Protein AF-A0A8X6HUZ8-F1 (afdb_monomer)

InterPro domains:
  IPR055469 Domain of unknown function DUF7041 [PF23055] (1-57)

pLDDT: mean 76.37, std 11.9, range [40.5, 87.38]

Nearest PDB structures (foldseek):
  7r23-assembly1_A  TM=5.518E-01  e=7.479E-01  Homo sapiens
  6ecn-assembly2_D  TM=5.226E-01  e=5.525E+00  Human immunodeficiency virus 1

Foldseek 3Di:
DVVLLVVVVVVDDPVLCVVCVVCVVDPDPPDSVVVSVVVSVVVVLVVLQVVLLVVLLPDACPLPQLLVNLVVSCVSCPPSDDQVRSVVSSLVRAPPVLSVVLVVDPDHPNVSSVVSRVVSVVVVVVPPPPPDPPDPPDDDDDDDD

Sequence (145 aa):
DDTKFNHVISAIDSDIFNCVCDIILKPPDADKYSTLKNHLIELHSESEASKIRTLLQGLELGDQRPSQLLARMKALAGDTVGEPLLRSLWLGRLPNNTQTILTALKEDLAGLASVADKMNDLANHSNINSVTPQTSDNRVAQLEK

Radius of gyration: 28.54 Å; Cα contacts (8 Å, |Δi|>4): 70; chains: 1; bounding box: 74×49×86 Å

Mean predicted aligned error: 13.72 Å

Solvent-accessible surface area (backbone atoms only — not comparable to full-atom values): 8781 Å² total; per-residue (Å²): 101,65,70,60,34,53,51,50,62,75,70,53,52,72,71,58,44,65,74,46,37,66,55,69,77,54,60,57,97,65,61,51,39,60,54,52,50,49,51,51,51,50,55,50,49,51,50,53,40,51,49,41,52,52,55,55,67,68,60,73,52,86,93,56,52,52,42,58,52,49,53,50,48,47,69,69,32,58,86,70,50,52,67,71,60,51,48,54,56,54,44,72,61,45,59,69,76,57,31,58,56,53,69,72,49,94,59,54,75,71,54,45,25,56,54,42,34,56,53,52,49,54,58,59,61,66,72,70,73,77,74,72,82,79,75,85,79,87,74,88,75,80,90,85,132

Structure (mmCIF, N/CA/C/O backbone):
data_AF-A0A8X6HUZ8-F1
#
_entry.id   AF-A0A8X6HUZ8-F1
#
loop_
_atom_site.group_PDB
_atom_site.id
_atom_site.type_symbol
_atom_site.label_atom_id
_atom_site.label_alt_id
_atom_site.label_comp_id
_atom_site.label_asym_id
_atom_site.label_entity_id
_atom_site.label_seq_id
_atom_site.pdbx_PDB_ins_code
_atom_site.Cartn_x
_atom_site.Cartn_y
_atom_site.Cartn_z
_atom_site.occupancy
_atom_site.B_iso_or_equiv
_atom_site.auth_seq_id
_atom_site.auth_comp_id
_atom_site.auth_asym_id
_atom_site.auth_atom_id
_atom_site.pdbx_PDB_model_num
ATOM 1 N N . ASP A 1 1 ? 24.431 2.524 -25.232 1.00 72.62 1 ASP A N 1
ATOM 2 C CA . ASP A 1 1 ? 23.115 2.275 -24.621 1.00 72.62 1 ASP A CA 1
ATOM 3 C C . ASP A 1 1 ? 22.586 0.892 -24.986 1.00 72.62 1 ASP A C 1
ATOM 5 O O . ASP A 1 1 ? 22.217 0.123 -24.105 1.00 72.62 1 ASP A O 1
ATOM 9 N N . ASP A 1 2 ? 22.687 0.515 -26.263 1.00 79.25 2 ASP A N 1
ATOM 10 C CA . ASP A 1 2 ? 22.163 -0.742 -26.809 1.00 79.25 2 ASP A CA 1
ATOM 11 C C . ASP A 1 2 ? 22.686 -2.012 -26.124 1.00 79.25 2 ASP A C 1
ATOM 13 O O . ASP A 1 2 ? 21.917 -2.943 -25.921 1.00 79.25 2 ASP A O 1
ATOM 17 N N . THR A 1 3 ? 23.950 -2.079 -25.692 1.00 84.00 3 THR A N 1
ATOM 18 C CA . THR A 1 3 ? 24.454 -3.253 -24.949 1.00 84.00 3 THR A CA 1
ATOM 19 C C . THR A 1 3 ? 23.729 -3.450 -23.615 1.00 84.00 3 THR A C 1
ATOM 21 O O . THR A 1 3 ? 23.404 -4.578 -23.258 1.00 84.00 3 THR A O 1
ATOM 24 N N . LYS A 1 4 ? 23.441 -2.361 -22.886 1.00 84.62 4 LYS A N 1
ATOM 25 C CA . LYS A 1 4 ? 22.713 -2.422 -21.608 1.00 84.62 4 LYS A CA 1
ATOM 26 C C . LYS A 1 4 ? 21.244 -2.756 -21.841 1.00 84.62 4 LYS A C 1
ATOM 28 O O . LYS A 1 4 ? 20.699 -3.586 -21.127 1.00 84.62 4 LYS A O 1
ATOM 33 N N . PHE A 1 5 ? 20.640 -2.153 -22.864 1.00 83.38 5 PHE A N 1
ATOM 34 C CA . PHE A 1 5 ? 19.274 -2.450 -23.281 1.00 83.38 5 PHE A CA 1
ATOM 35 C C . PHE A 1 5 ? 19.113 -3.937 -23.633 1.00 83.38 5 PHE A C 1
ATOM 37 O O . PHE A 1 5 ? 18.334 -4.624 -22.984 1.00 83.38 5 PHE A O 1
ATOM 44 N N . ASN A 1 6 ? 19.926 -4.472 -24.551 1.00 84.06 6 ASN A N 1
ATOM 45 C CA . ASN A 1 6 ? 19.881 -5.886 -24.947 1.00 84.06 6 ASN A CA 1
ATOM 46 C C . ASN A 1 6 ? 20.151 -6.847 -23.779 1.00 84.06 6 ASN A C 1
ATOM 48 O O . ASN A 1 6 ? 19.538 -7.908 -23.707 1.00 84.06 6 ASN A O 1
ATOM 52 N N . HIS A 1 7 ? 21.039 -6.479 -22.849 1.00 87.06 7 HIS A N 1
ATOM 53 C CA . HIS A 1 7 ? 21.281 -7.280 -21.651 1.00 87.06 7 HIS A CA 1
ATOM 54 C C . HIS A 1 7 ? 20.041 -7.360 -20.752 1.00 87.06 7 HIS A C 1
ATOM 56 O O . HIS A 1 7 ? 19.694 -8.449 -20.307 1.00 87.06 7 HIS A O 1
ATOM 62 N N . VAL A 1 8 ? 19.344 -6.237 -20.534 1.00 83.69 8 VAL A N 1
ATOM 63 C CA . VAL A 1 8 ? 18.079 -6.225 -19.783 1.00 83.69 8 VAL A CA 1
ATOM 64 C C . VAL A 1 8 ? 17.013 -7.039 -20.514 1.00 83.69 8 VAL A C 1
ATOM 66 O O . VAL A 1 8 ? 16.373 -7.864 -19.877 1.00 83.69 8 VAL A O 1
ATOM 69 N N . ILE A 1 9 ? 16.870 -6.895 -21.838 1.00 82.94 9 ILE A N 1
ATOM 70 C CA . ILE A 1 9 ? 15.905 -7.691 -22.621 1.00 82.94 9 ILE A CA 1
ATOM 71 C C . ILE A 1 9 ? 16.174 -9.193 -22.488 1.00 82.94 9 ILE A C 1
ATOM 73 O O . ILE A 1 9 ? 15.242 -9.979 -22.371 1.00 82.94 9 ILE A O 1
ATOM 77 N N . SER A 1 10 ? 17.444 -9.600 -22.468 1.00 85.69 10 SER A N 1
ATOM 78 C CA . SER A 1 10 ? 17.814 -11.007 -22.299 1.00 85.69 10 SER A CA 1
ATOM 79 C C . SER A 1 10 ? 17.609 -11.534 -20.874 1.00 85.69 10 SER A C 1
ATOM 81 O O . SER A 1 10 ? 17.664 -12.748 -20.684 1.00 85.69 10 SER A O 1
ATOM 83 N N . ALA A 1 11 ? 17.445 -10.655 -19.884 1.00 85.75 11 ALA A N 1
ATOM 84 C CA . ALA A 1 11 ? 17.329 -11.008 -18.472 1.00 85.75 11 ALA A CA 1
ATOM 85 C C . ALA A 1 11 ? 15.892 -10.919 -17.929 1.00 85.75 11 ALA A C 1
ATOM 87 O O . ALA A 1 11 ? 15.655 -11.379 -16.816 1.00 85.75 11 ALA A O 1
ATOM 88 N N . ILE A 1 12 ? 14.953 -10.315 -18.668 1.00 85.25 12 ILE A N 1
ATOM 89 C CA . ILE A 1 12 ? 13.551 -10.179 -18.246 1.00 85.25 12 ILE A CA 1
ATOM 90 C C . ILE A 1 12 ? 12.713 -11.394 -18.661 1.00 85.25 12 ILE A C 1
ATOM 92 O O . ILE A 1 12 ? 12.822 -11.897 -19.779 1.00 85.25 1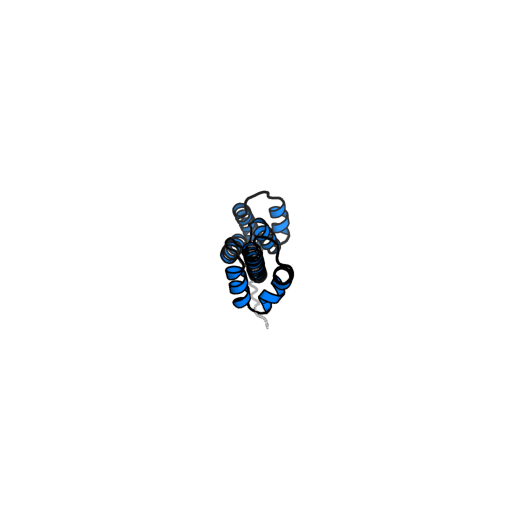2 ILE A O 1
ATOM 96 N N . ASP A 1 13 ? 11.841 -11.841 -17.760 1.00 86.12 13 ASP A N 1
ATOM 97 C CA . ASP A 1 13 ? 10.887 -12.921 -18.009 1.00 86.12 13 ASP A CA 1
ATOM 98 C C . ASP A 1 13 ? 9.762 -12.508 -18.971 1.00 86.12 13 ASP A C 1
ATOM 100 O O . ASP A 1 13 ? 9.496 -11.324 -19.189 1.00 86.12 13 ASP A O 1
ATOM 104 N N . SER A 1 14 ? 9.055 -13.500 -19.523 1.00 83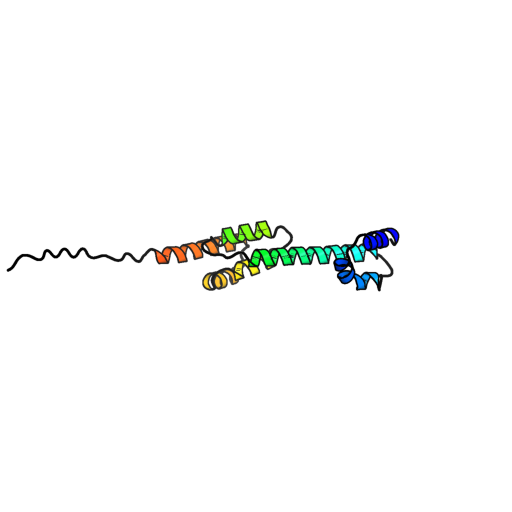.50 14 SER A N 1
ATOM 105 C CA . SER A 1 14 ? 7.991 -13.282 -20.519 1.00 83.50 14 SER A CA 1
ATOM 106 C C . SER A 1 14 ? 6.832 -12.414 -20.004 1.00 83.50 14 SER A C 1
ATOM 108 O O . SER A 1 14 ? 6.287 -11.622 -20.771 1.00 83.50 14 SER A O 1
ATOM 110 N N . ASP A 1 15 ? 6.486 -12.502 -18.716 1.00 82.88 15 ASP A N 1
ATOM 111 C CA . ASP A 1 15 ? 5.475 -11.639 -18.087 1.00 82.88 15 ASP A CA 1
ATOM 112 C C . ASP A 1 15 ? 5.894 -10.164 -18.094 1.00 82.88 15 ASP A C 1
ATOM 114 O O . ASP A 1 15 ? 5.141 -9.294 -18.532 1.00 82.88 15 ASP A O 1
ATOM 118 N N . ILE A 1 16 ? 7.131 -9.885 -17.674 1.00 81.25 16 ILE A N 1
ATOM 119 C CA . ILE A 1 16 ? 7.690 -8.529 -17.650 1.00 81.25 16 ILE A CA 1
ATOM 120 C C . ILE A 1 16 ? 7.842 -8.013 -19.081 1.00 81.25 16 ILE A C 1
ATOM 122 O O . ILE A 1 16 ? 7.476 -6.873 -19.362 1.00 81.25 16 ILE A O 1
ATOM 126 N N . PHE A 1 17 ? 8.320 -8.859 -20.000 1.00 83.25 17 PHE A N 1
ATOM 127 C CA . PHE A 1 17 ? 8.435 -8.542 -21.420 1.00 83.25 17 PHE A CA 1
ATOM 128 C C . PHE A 1 17 ? 7.096 -8.104 -22.014 1.00 83.25 17 PHE A C 1
ATOM 130 O O . PHE A 1 17 ? 7.061 -7.119 -22.745 1.00 83.25 17 PHE A O 1
ATOM 137 N N . ASN A 1 18 ? 5.993 -8.784 -21.685 1.00 83.19 18 ASN A N 1
ATOM 138 C CA . ASN A 1 18 ? 4.667 -8.412 -22.174 1.00 83.19 18 ASN A CA 1
ATOM 139 C C . ASN A 1 18 ? 4.229 -7.030 -21.658 1.00 83.19 18 ASN A C 1
ATOM 141 O O . ASN A 1 18 ? 3.658 -6.246 -22.414 1.00 83.19 18 ASN A O 1
ATOM 145 N N . CYS A 1 19 ? 4.557 -6.692 -20.408 1.00 79.94 19 CYS A N 1
ATOM 146 C CA . CYS A 1 19 ? 4.290 -5.366 -19.846 1.00 79.94 19 CYS A CA 1
ATOM 147 C C . CYS A 1 19 ? 5.134 -4.257 -20.492 1.00 79.94 19 CYS A C 1
ATOM 149 O O . CYS A 1 19 ? 4.634 -3.154 -20.682 1.00 79.94 19 CYS A O 1
ATOM 151 N N . VAL A 1 20 ? 6.388 -4.537 -20.864 1.00 81.88 20 VAL A N 1
ATOM 152 C CA . VAL A 1 20 ? 7.297 -3.532 -21.449 1.00 81.88 20 VAL A CA 1
ATOM 153 C C . VAL A 1 20 ? 7.415 -3.614 -22.977 1.00 81.88 20 VAL A C 1
ATOM 155 O O . VAL A 1 20 ? 8.243 -2.918 -23.570 1.00 81.88 20 VAL A O 1
ATOM 158 N N . CYS A 1 21 ? 6.609 -4.459 -23.634 1.00 82.81 21 CYS A N 1
ATOM 159 C CA . CYS A 1 21 ? 6.757 -4.767 -25.058 1.00 82.81 21 CYS A CA 1
ATOM 160 C C . CYS A 1 21 ? 6.625 -3.526 -25.948 1.00 82.81 21 CYS A C 1
ATOM 162 O O . CYS A 1 21 ? 7.329 -3.437 -26.950 1.00 82.81 21 CYS A O 1
ATOM 164 N N . ASP A 1 22 ? 5.803 -2.547 -25.561 1.00 82.19 22 ASP A N 1
ATOM 165 C CA . ASP A 1 22 ? 5.629 -1.286 -26.290 1.00 82.19 22 ASP A CA 1
ATOM 166 C C . ASP A 1 22 ? 6.953 -0.508 -26.408 1.00 82.19 22 ASP A C 1
ATOM 168 O O . ASP A 1 22 ? 7.329 -0.088 -27.502 1.00 82.19 22 ASP A O 1
ATOM 172 N N . ILE A 1 23 ? 7.734 -0.446 -25.323 1.00 81.25 23 ILE A N 1
ATOM 173 C CA . ILE A 1 23 ? 9.044 0.227 -25.275 1.00 81.25 23 ILE A CA 1
ATOM 174 C C . ILE A 1 23 ? 10.096 -0.548 -26.085 1.00 81.25 23 ILE A C 1
ATOM 176 O O . ILE A 1 23 ? 11.018 0.040 -26.650 1.00 81.25 23 ILE A O 1
ATOM 180 N N . ILE A 1 24 ? 9.966 -1.875 -26.160 1.00 79.94 24 ILE A N 1
ATOM 181 C CA . ILE A 1 24 ? 10.887 -2.741 -26.909 1.00 79.94 24 ILE A CA 1
ATOM 182 C C . ILE A 1 24 ? 10.601 -2.689 -28.414 1.00 79.94 24 ILE A C 1
ATOM 184 O O . ILE A 1 24 ? 11.531 -2.642 -29.219 1.00 79.94 24 ILE A O 1
ATOM 188 N N . LEU A 1 25 ? 9.322 -2.692 -28.794 1.00 78.12 25 LEU A N 1
ATOM 189 C CA . LEU A 1 25 ? 8.850 -2.661 -30.181 1.00 78.12 25 LEU A CA 1
ATOM 190 C C . LEU A 1 25 ? 8.943 -1.259 -30.793 1.00 78.12 25 LEU A C 1
ATOM 192 O O . LEU A 1 25 ? 9.136 -1.131 -32.003 1.00 78.12 25 LEU A O 1
ATOM 196 N N . LYS A 1 26 ? 8.833 -0.212 -29.972 1.00 76.31 26 LYS A N 1
ATOM 197 C CA . LYS A 1 26 ? 9.032 1.188 -30.361 1.00 76.31 26 LYS A CA 1
ATOM 198 C C . LYS A 1 26 ? 10.087 1.838 -29.467 1.00 76.31 26 LYS A C 1
ATOM 200 O O . LYS A 1 26 ? 9.751 2.640 -28.595 1.00 76.31 26 LYS A O 1
ATOM 205 N N . PRO A 1 27 ? 11.373 1.517 -29.676 1.00 70.94 27 PRO A N 1
ATOM 206 C CA . PRO A 1 27 ? 12.425 2.106 -28.871 1.00 70.94 27 PRO A CA 1
ATOM 207 C C . PRO A 1 27 ? 12.514 3.620 -29.139 1.00 70.94 27 PRO A C 1
ATOM 209 O O . PRO A 1 27 ? 12.534 4.025 -30.306 1.00 70.94 27 PRO A O 1
ATOM 212 N N . PRO A 1 28 ? 12.594 4.464 -28.094 1.00 74.62 28 PRO A N 1
ATOM 213 C CA . PRO A 1 28 ? 12.870 5.886 -28.261 1.00 74.62 28 PRO A CA 1
ATOM 214 C C . PRO A 1 28 ? 14.274 6.108 -28.848 1.00 74.62 28 PRO A C 1
ATOM 216 O O . PRO A 1 28 ? 15.183 5.292 -28.671 1.00 74.62 28 PRO A O 1
ATOM 219 N N . ASP A 1 29 ? 14.446 7.222 -29.562 1.00 70.25 29 ASP A N 1
ATOM 220 C CA . ASP A 1 29 ? 15.680 7.553 -30.298 1.00 70.25 29 ASP A CA 1
ATOM 221 C C . ASP A 1 29 ? 16.888 7.777 -29.358 1.00 70.25 29 ASP A C 1
ATOM 223 O O . ASP A 1 29 ? 18.028 7.471 -29.707 1.00 70.25 29 ASP A O 1
ATOM 227 N N . ALA A 1 30 ? 16.626 8.204 -28.116 1.00 72.38 30 ALA A N 1
ATOM 228 C CA . ALA A 1 30 ? 17.604 8.375 -27.042 1.00 72.38 30 ALA A CA 1
ATOM 229 C C . ALA A 1 30 ? 17.125 7.716 -25.733 1.00 72.38 30 ALA A C 1
ATOM 231 O O . ALA A 1 30 ? 15.927 7.538 -25.520 1.00 72.38 30 ALA A O 1
ATOM 232 N N . ASP A 1 31 ? 18.065 7.361 -24.849 1.00 79.88 31 ASP A N 1
ATOM 233 C CA . ASP A 1 31 ? 17.783 6.867 -23.489 1.00 79.88 31 ASP A CA 1
ATOM 234 C C . ASP A 1 31 ? 16.900 5.600 -23.407 1.00 79.88 31 ASP A C 1
ATOM 236 O O . ASP A 1 31 ? 16.085 5.443 -22.491 1.00 79.88 31 ASP A O 1
ATOM 240 N N . LYS A 1 32 ? 17.082 4.646 -24.333 1.00 82.00 32 LYS A N 1
ATOM 241 C CA . LYS A 1 32 ? 16.351 3.360 -24.360 1.00 82.00 32 LYS A CA 1
ATOM 242 C C . LYS A 1 32 ? 16.463 2.614 -23.032 1.00 82.00 32 LYS A C 1
ATOM 244 O O . LYS A 1 32 ? 15.464 2.158 -22.478 1.00 82.00 32 LYS A O 1
ATOM 249 N N . TYR A 1 33 ? 17.682 2.505 -22.504 1.00 83.50 33 TYR A N 1
ATOM 250 C CA . TYR A 1 33 ? 17.935 1.843 -21.228 1.00 83.50 33 TYR A CA 1
ATOM 251 C C . TYR A 1 33 ? 17.305 2.598 -20.053 1.00 83.50 33 TYR A C 1
ATOM 253 O O . TYR A 1 33 ? 16.684 1.971 -19.200 1.00 83.50 33 TYR A O 1
ATOM 261 N N . SER A 1 34 ? 17.439 3.926 -20.001 1.00 85.31 34 SER A N 1
ATOM 262 C CA . SER A 1 34 ? 16.884 4.745 -18.914 1.00 85.31 34 SER A CA 1
ATOM 263 C C . SER A 1 34 ? 15.355 4.674 -18.888 1.00 85.31 34 SER A C 1
ATOM 265 O O . SER A 1 34 ? 14.770 4.486 -17.823 1.00 85.31 34 SER A O 1
ATOM 267 N N . THR A 1 35 ? 14.718 4.751 -20.060 1.00 85.75 35 THR A N 1
ATOM 268 C CA . THR A 1 35 ? 13.262 4.633 -20.228 1.00 85.75 35 THR A CA 1
ATOM 269 C C . THR A 1 35 ? 12.767 3.260 -19.782 1.00 85.75 35 THR A C 1
ATOM 271 O O . THR A 1 35 ? 11.877 3.172 -18.938 1.00 85.75 35 THR A O 1
ATOM 274 N N . LEU A 1 36 ? 13.398 2.186 -20.270 1.00 85.31 36 LEU A N 1
ATOM 275 C CA . LEU A 1 36 ? 13.058 0.818 -19.877 1.00 85.31 36 LEU A CA 1
ATOM 276 C C . LEU A 1 36 ? 13.256 0.590 -18.374 1.00 85.31 36 LEU A C 1
ATOM 278 O O . LEU A 1 36 ? 12.399 0.010 -17.715 1.00 85.31 36 LEU A O 1
ATOM 282 N N . LYS A 1 37 ? 14.374 1.068 -17.818 1.00 86.81 37 LYS A N 1
ATOM 283 C CA . LYS A 1 37 ? 14.681 0.948 -16.392 1.00 86.81 37 LYS A CA 1
ATOM 284 C C . LYS A 1 37 ? 13.642 1.671 -15.537 1.00 86.81 37 LYS A C 1
ATOM 286 O O . LYS A 1 37 ? 13.168 1.089 -14.569 1.00 86.81 37 LYS A O 1
ATOM 291 N N . ASN A 1 38 ? 13.294 2.913 -15.873 1.00 86.56 38 ASN A N 1
ATOM 292 C CA . ASN A 1 38 ? 12.291 3.677 -15.129 1.00 86.56 38 ASN A CA 1
ATOM 293 C C . ASN A 1 38 ? 10.922 3.006 -15.189 1.00 86.56 38 ASN A C 1
ATOM 295 O O . ASN A 1 38 ? 10.273 2.874 -14.158 1.00 86.56 38 ASN A O 1
ATOM 299 N N . HIS A 1 39 ? 10.519 2.519 -16.361 1.00 85.44 39 HIS A N 1
ATOM 300 C CA . HIS A 1 39 ? 9.242 1.834 -16.495 1.00 85.44 39 HIS A CA 1
ATOM 301 C C . HIS A 1 39 ? 9.212 0.506 -15.724 1.00 85.44 39 HIS A C 1
ATOM 303 O O . HIS A 1 39 ? 8.222 0.192 -15.074 1.00 85.44 39 HIS A O 1
ATOM 309 N N . LEU A 1 40 ? 10.321 -0.242 -15.707 1.00 86.00 40 LEU A N 1
ATOM 310 C CA . LEU A 1 40 ? 10.443 -1.452 -14.892 1.00 86.00 40 LEU A CA 1
ATOM 311 C C . LEU A 1 40 ? 10.374 -1.144 -13.387 1.00 86.00 40 LEU A C 1
ATOM 313 O O . LEU A 1 40 ? 9.741 -1.887 -12.640 1.00 86.00 40 LEU A O 1
ATOM 317 N N . ILE A 1 41 ? 11.003 -0.050 -12.943 1.00 85.44 41 ILE A N 1
ATOM 318 C CA . ILE A 1 41 ? 10.908 0.425 -11.555 1.00 85.44 41 ILE A CA 1
ATOM 319 C C . ILE A 1 41 ? 9.462 0.792 -11.221 1.00 85.44 41 ILE A C 1
ATOM 321 O O . ILE A 1 41 ? 8.980 0.411 -10.158 1.00 85.44 41 ILE A O 1
ATOM 325 N N . GLU A 1 42 ? 8.768 1.495 -12.113 1.00 84.56 42 GLU A N 1
ATOM 326 C CA . GLU A 1 42 ? 7.372 1.895 -11.925 1.00 84.56 42 GLU A CA 1
ATOM 327 C C . GLU A 1 42 ? 6.445 0.678 -11.846 1.00 84.56 42 GLU A C 1
ATOM 329 O O . GLU A 1 42 ? 5.692 0.552 -10.884 1.00 84.56 42 GLU A O 1
ATOM 334 N N . LEU A 1 43 ? 6.578 -0.269 -12.778 1.00 83.38 43 LEU A N 1
ATOM 335 C CA . LEU A 1 43 ? 5.815 -1.518 -12.793 1.00 83.38 43 LEU A CA 1
ATOM 336 C C . LEU A 1 43 ? 6.024 -2.333 -11.508 1.00 83.38 43 LEU A C 1
ATOM 338 O O . LEU A 1 43 ? 5.069 -2.835 -10.913 1.00 83.38 43 LEU A O 1
ATOM 342 N N . HIS A 1 44 ? 7.276 -2.461 -11.059 1.00 80.75 44 HIS A N 1
ATOM 343 C CA . HIS A 1 44 ? 7.582 -3.183 -9.826 1.00 80.75 44 HIS A CA 1
ATOM 344 C C . HIS A 1 44 ? 7.038 -2.445 -8.596 1.00 80.75 44 HIS A C 1
ATOM 346 O O . HIS A 1 44 ? 6.437 -3.066 -7.721 1.00 80.75 44 HIS A O 1
ATOM 352 N N . SER A 1 45 ? 7.171 -1.117 -8.565 1.00 80.12 45 SER A N 1
ATOM 353 C CA . SER A 1 45 ? 6.644 -0.274 -7.486 1.00 80.12 45 SER A CA 1
ATOM 354 C C . SER A 1 45 ? 5.118 -0.352 -7.399 1.00 80.12 45 SER A C 1
ATOM 356 O O . SER A 1 45 ? 4.571 -0.467 -6.303 1.00 80.12 45 SER A O 1
ATOM 358 N N . GLU A 1 46 ? 4.414 -0.348 -8.535 1.00 77.38 46 GLU A N 1
ATOM 359 C CA . GLU A 1 46 ? 2.957 -0.504 -8.588 1.00 77.38 46 GLU A CA 1
ATOM 360 C C . GLU A 1 46 ? 2.516 -1.889 -8.091 1.00 77.38 46 GLU A C 1
ATOM 362 O O . GLU A 1 46 ? 1.545 -2.001 -7.335 1.00 77.38 46 GLU A O 1
ATOM 367 N N . SER A 1 47 ? 3.254 -2.940 -8.458 1.00 80.50 47 SER A N 1
ATOM 368 C CA . SER A 1 47 ? 3.018 -4.305 -7.977 1.00 80.50 47 SER A CA 1
ATOM 369 C C . SER A 1 47 ? 3.206 -4.415 -6.458 1.00 80.50 47 SER A C 1
ATOM 371 O O . SER A 1 47 ? 2.338 -4.947 -5.757 1.00 80.50 47 SER A O 1
ATOM 373 N N . GLU A 1 48 ? 4.285 -3.846 -5.911 1.00 79.88 48 GLU A N 1
ATOM 374 C CA . GLU A 1 48 ? 4.532 -3.806 -4.465 1.00 79.88 48 GLU A CA 1
ATOM 375 C C . GLU A 1 48 ? 3.459 -3.000 -3.724 1.00 79.88 48 GLU A C 1
ATOM 377 O O . GLU A 1 48 ? 2.882 -3.492 -2.749 1.00 79.88 48 GLU A O 1
ATOM 382 N N . ALA A 1 49 ? 3.111 -1.809 -4.219 1.00 76.75 49 ALA A N 1
ATOM 383 C CA . ALA A 1 49 ? 2.051 -0.981 -3.652 1.00 76.75 49 ALA A CA 1
ATOM 384 C C . ALA A 1 49 ? 0.687 -1.692 -3.684 1.00 76.75 49 ALA A C 1
ATOM 386 O O . ALA A 1 49 ? -0.060 -1.656 -2.702 1.00 76.75 49 ALA A O 1
ATOM 387 N N . SER A 1 50 ? 0.368 -2.395 -4.774 1.00 78.62 50 SER A N 1
ATOM 388 C CA . SER A 1 50 ? -0.867 -3.176 -4.918 1.00 78.62 50 SER A CA 1
ATOM 389 C C . SER A 1 50 ? -0.912 -4.372 -3.970 1.00 78.62 50 SER A C 1
ATOM 391 O O . SER A 1 50 ? -1.948 -4.645 -3.351 1.00 78.62 50 SER A O 1
ATOM 393 N N . LYS A 1 51 ? 0.217 -5.065 -3.792 1.00 81.56 51 LYS A N 1
ATOM 394 C CA . LYS A 1 51 ? 0.352 -6.170 -2.838 1.00 81.56 51 LYS A CA 1
ATOM 395 C C . LYS A 1 51 ? 0.178 -5.683 -1.404 1.00 81.56 51 LYS A C 1
ATOM 397 O O . LYS A 1 51 ? -0.609 -6.264 -0.659 1.00 81.56 51 LYS A O 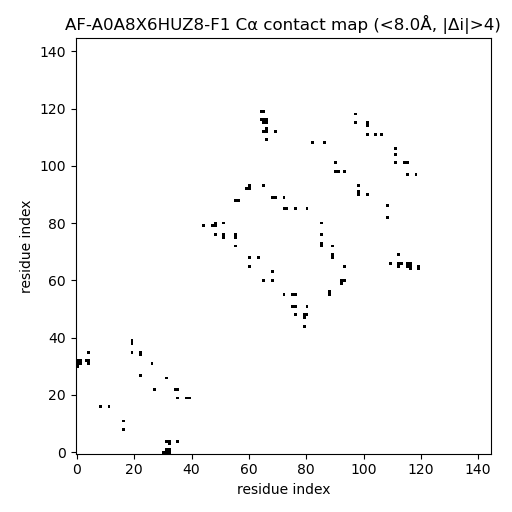1
ATOM 402 N N . ILE A 1 52 ? 0.842 -4.588 -1.036 1.00 81.25 52 ILE A N 1
ATOM 403 C CA . ILE A 1 52 ? 0.686 -3.950 0.275 1.00 81.25 52 ILE A CA 1
ATOM 404 C C . ILE A 1 52 ? -0.765 -3.520 0.472 1.00 81.25 52 ILE A C 1
ATOM 406 O O . ILE A 1 52 ? -1.362 -3.865 1.485 1.00 81.25 52 ILE A O 1
ATOM 410 N N . ARG A 1 53 ? -1.385 -2.845 -0.502 1.00 77.81 53 ARG A N 1
ATOM 411 C CA . ARG A 1 53 ? -2.799 -2.449 -0.434 1.00 77.81 53 ARG A CA 1
ATOM 412 C C . ARG A 1 53 ? -3.711 -3.647 -0.178 1.00 77.81 53 ARG A C 1
ATOM 414 O O . ARG A 1 53 ? -4.603 -3.551 0.659 1.00 77.81 53 ARG A O 1
ATOM 421 N N . THR A 1 54 ? -3.468 -4.770 -0.847 1.00 80.12 54 THR A N 1
ATOM 422 C CA . THR A 1 54 ? -4.233 -6.011 -0.658 1.00 80.12 54 THR A CA 1
ATOM 423 C C . THR A 1 54 ? -4.028 -6.594 0.744 1.00 80.12 54 THR A C 1
ATOM 425 O O . THR A 1 54 ? -4.998 -6.954 1.407 1.00 80.12 54 THR A O 1
ATOM 428 N N . LEU A 1 55 ? -2.790 -6.618 1.251 1.00 79.88 55 LEU A N 1
ATOM 429 C CA . LEU A 1 55 ? -2.486 -7.064 2.618 1.00 79.88 55 LEU A CA 1
ATOM 430 C C . LEU A 1 55 ? -3.140 -6.167 3.675 1.00 79.88 55 LEU A C 1
ATOM 432 O O . LEU A 1 55 ? -3.743 -6.660 4.625 1.00 79.88 55 LEU A O 1
ATOM 436 N N . LEU A 1 56 ? -3.073 -4.849 3.486 1.00 77.06 56 LEU A N 1
ATOM 437 C CA . LEU A 1 56 ? -3.704 -3.870 4.366 1.00 77.06 56 LEU A CA 1
ATOM 438 C C . LEU A 1 56 ? -5.234 -3.973 4.335 1.00 77.06 56 LEU A C 1
ATOM 440 O O . LEU A 1 56 ? -5.885 -3.728 5.345 1.00 77.06 56 LEU A O 1
ATOM 444 N N . GLN A 1 57 ? -5.819 -4.354 3.197 1.00 71.75 57 GLN A N 1
ATOM 445 C CA . GLN A 1 57 ? -7.251 -4.633 3.091 1.00 71.75 57 GLN A CA 1
ATOM 446 C C . GLN A 1 57 ? -7.673 -5.924 3.808 1.00 71.75 57 GLN A C 1
ATOM 448 O O . GLN A 1 57 ? -8.839 -6.048 4.182 1.00 71.75 57 GLN A O 1
ATOM 453 N N . GLY A 1 58 ? -6.757 -6.868 4.013 1.00 71.06 58 GLY A N 1
ATOM 454 C CA . GLY A 1 58 ? -7.001 -8.063 4.819 1.00 71.06 58 GLY A CA 1
ATOM 455 C C . GLY A 1 58 ? -6.948 -7.813 6.330 1.00 71.06 58 GLY A C 1
ATOM 456 O O . GLY A 1 58 ? -7.349 -8.682 7.097 1.00 71.06 58 GLY A O 1
ATOM 457 N N . LEU A 1 59 ? -6.467 -6.646 6.778 1.00 71.50 59 LEU A N 1
ATOM 458 C CA . LEU A 1 59 ? -6.441 -6.294 8.197 1.00 71.50 59 LEU A CA 1
ATOM 459 C C . LEU A 1 59 ? -7.830 -5.833 8.649 1.00 71.50 59 LEU A C 1
ATOM 461 O O . LEU A 1 59 ? -8.322 -4.769 8.264 1.00 71.50 59 LEU A O 1
ATOM 465 N N . GLU A 1 60 ? -8.458 -6.636 9.496 1.00 66.00 60 GLU A N 1
ATOM 466 C CA . GLU A 1 60 ? -9.690 -6.270 10.185 1.00 66.00 60 GLU A CA 1
ATOM 467 C C . GLU A 1 60 ? -9.365 -5.490 11.464 1.00 66.00 60 GLU A C 1
ATOM 469 O O . GLU A 1 60 ? -8.421 -5.818 12.185 1.00 66.00 60 GLU A O 1
ATOM 474 N N . LEU A 1 61 ? -10.147 -4.439 11.743 1.00 66.56 61 LEU A N 1
ATOM 475 C CA . LEU A 1 61 ? -10.025 -3.672 12.987 1.00 66.56 61 LEU A CA 1
ATOM 476 C C . LEU A 1 61 ? -10.369 -4.555 14.200 1.00 66.56 61 LEU A C 1
ATOM 478 O O . LEU A 1 61 ? -9.701 -4.451 15.224 1.00 66.56 61 LEU A O 1
ATOM 482 N N . GLY A 1 62 ? -11.342 -5.466 14.062 1.00 66.25 62 GLY A N 1
ATOM 483 C CA . GLY A 1 62 ? -11.753 -6.396 15.117 1.00 66.25 62 GLY A CA 1
ATOM 484 C C . GLY A 1 62 ? -12.040 -5.669 16.435 1.00 66.25 62 GLY A C 1
ATOM 485 O O . GLY A 1 62 ? -12.848 -4.747 16.464 1.00 66.25 62 GLY A O 1
ATOM 486 N N . ASP A 1 63 ? -11.325 -6.062 17.491 1.00 63.00 63 ASP A N 1
ATOM 487 C CA . ASP A 1 63 ? -11.344 -5.446 18.832 1.00 63.00 63 ASP A CA 1
ATOM 488 C C . ASP A 1 63 ? -10.115 -4.541 19.088 1.00 63.00 63 ASP A C 1
ATOM 490 O O . ASP A 1 63 ? -9.803 -4.148 20.212 1.00 63.00 63 ASP A O 1
ATOM 494 N N . GLN A 1 64 ? -9.324 -4.265 18.048 1.00 68.69 64 GLN A N 1
ATOM 495 C CA . GLN A 1 64 ? -8.026 -3.621 18.187 1.00 68.69 64 GLN A CA 1
ATOM 496 C C . GLN A 1 64 ? -8.151 -2.095 18.179 1.00 68.69 64 GLN A C 1
ATOM 498 O O . GLN A 1 64 ? -8.939 -1.510 17.437 1.00 68.69 64 GLN A O 1
ATOM 503 N N . ARG A 1 65 ? -7.304 -1.426 18.970 1.00 81.31 65 ARG A N 1
ATOM 504 C CA . ARG A 1 65 ? -7.263 0.038 19.016 1.00 81.31 65 ARG A CA 1
ATOM 505 C C . ARG A 1 65 ? -6.947 0.638 17.635 1.00 81.31 65 ARG A C 1
ATOM 507 O O . ARG A 1 65 ? -6.005 0.173 16.978 1.00 81.31 65 ARG A O 1
ATOM 514 N N . PRO A 1 66 ? -7.656 1.702 17.219 1.00 81.44 66 PRO A N 1
ATOM 515 C CA . PRO A 1 66 ? -7.383 2.438 15.988 1.00 81.44 66 PRO A CA 1
ATOM 516 C C . PRO A 1 66 ? -5.909 2.811 15.790 1.00 81.44 66 PRO A C 1
ATOM 518 O O . PRO A 1 66 ? -5.394 2.662 14.680 1.00 81.44 66 PRO A O 1
ATOM 521 N N . SER A 1 67 ? -5.200 3.230 16.846 1.00 85.81 67 SER A N 1
ATOM 522 C CA . SER A 1 67 ? -3.764 3.542 16.755 1.00 85.81 67 SER A CA 1
ATOM 523 C C . SER A 1 67 ? -2.884 2.330 16.487 1.00 85.81 67 SER A C 1
ATOM 525 O O . SER A 1 67 ? -1.917 2.422 15.731 1.00 85.81 67 SER A O 1
ATOM 527 N N . GLN A 1 68 ? -3.220 1.177 17.064 1.00 85.06 68 GLN A N 1
ATOM 528 C CA . GLN A 1 68 ? -2.483 -0.063 16.841 1.00 85.06 68 GLN A CA 1
ATOM 529 C C . GLN A 1 68 ? -2.684 -0.570 15.414 1.00 85.06 68 GLN A C 1
ATOM 531 O O . GLN A 1 68 ? -1.733 -1.055 14.797 1.00 85.06 68 GLN A O 1
ATOM 536 N N . LEU A 1 69 ? -3.903 -0.432 14.874 1.00 84.31 69 LEU A N 1
ATOM 537 C CA . LEU A 1 69 ? -4.157 -0.703 13.461 1.00 84.31 69 LEU A CA 1
ATOM 538 C C . LEU A 1 69 ? -3.286 0.209 12.593 1.00 84.31 69 LEU A C 1
ATOM 540 O O . LEU A 1 69 ? -2.553 -0.295 11.748 1.00 84.31 69 LEU A O 1
ATOM 544 N N . LEU A 1 70 ? -3.286 1.521 12.849 1.00 85.69 70 LEU A N 1
ATOM 545 C CA . LEU A 1 70 ? -2.478 2.464 12.076 1.00 85.69 70 LEU A CA 1
ATOM 546 C C . LEU A 1 70 ? -0.981 2.127 12.130 1.00 85.69 70 LEU A C 1
ATOM 548 O O . LEU A 1 70 ? -0.316 2.123 11.097 1.00 85.69 70 LEU A O 1
ATOM 552 N N . ALA A 1 71 ? -0.452 1.812 13.315 1.00 85.81 71 ALA A N 1
ATOM 553 C CA . ALA A 1 71 ? 0.952 1.454 13.494 1.00 85.81 71 ALA A CA 1
ATOM 554 C C . ALA A 1 71 ? 1.325 0.185 12.713 1.00 85.81 71 ALA A C 1
ATOM 556 O O . ALA A 1 71 ? 2.361 0.160 12.048 1.00 85.81 71 ALA A O 1
ATOM 557 N N . ARG A 1 72 ? 0.467 -0.847 12.728 1.00 83.88 72 ARG A N 1
ATOM 558 C CA . ARG A 1 72 ? 0.660 -2.045 11.896 1.00 83.88 72 ARG A CA 1
ATOM 559 C C . ARG A 1 72 ? 0.584 -1.728 10.412 1.00 83.88 72 ARG A C 1
ATOM 561 O O . ARG A 1 72 ? 1.422 -2.217 9.663 1.00 83.88 72 ARG A O 1
ATOM 568 N N . MET A 1 73 ? -0.388 -0.918 9.993 1.00 84.50 73 MET A N 1
ATOM 569 C CA . MET A 1 73 ? -0.521 -0.535 8.592 1.00 84.50 73 MET A CA 1
ATOM 570 C C . MET A 1 73 ? 0.719 0.236 8.127 1.00 84.50 73 MET A C 1
ATOM 572 O O . MET A 1 73 ? 1.257 -0.085 7.079 1.00 84.50 73 MET A O 1
ATOM 576 N N . LYS A 1 74 ? 1.243 1.163 8.938 1.00 85.00 74 LYS A N 1
ATOM 577 C CA . LYS A 1 74 ? 2.494 1.884 8.660 1.00 85.00 74 LYS A CA 1
ATOM 578 C C . LYS A 1 74 ? 3.708 0.951 8.609 1.00 85.00 74 LYS A C 1
ATOM 580 O O . LYS A 1 74 ? 4.533 1.082 7.714 1.00 85.00 74 LYS A O 1
ATOM 585 N N . ALA A 1 75 ? 3.801 -0.013 9.526 1.00 84.44 75 ALA A N 1
ATOM 586 C CA . ALA A 1 75 ? 4.884 -0.996 9.535 1.00 84.44 75 ALA A CA 1
ATOM 587 C C . ALA A 1 75 ? 4.859 -1.920 8.304 1.00 84.44 75 ALA A C 1
ATOM 589 O O . ALA A 1 75 ? 5.917 -2.258 7.785 1.00 84.44 75 ALA A O 1
ATOM 590 N N . LEU A 1 76 ? 3.670 -2.308 7.826 1.00 82.69 76 LEU A N 1
ATOM 591 C CA . LEU A 1 76 ? 3.515 -3.102 6.600 1.00 82.69 76 LEU A CA 1
ATOM 592 C C . LEU A 1 76 ? 3.750 -2.279 5.334 1.00 82.69 76 LEU A C 1
ATOM 594 O O . LEU A 1 76 ? 4.220 -2.813 4.335 1.00 82.69 76 LEU A O 1
ATOM 598 N N . ALA A 1 77 ? 3.355 -1.010 5.364 1.00 81.50 77 ALA A N 1
ATOM 599 C CA . ALA A 1 77 ? 3.362 -0.163 4.190 1.00 81.50 77 ALA A CA 1
ATOM 600 C C . ALA A 1 77 ? 4.711 0.505 3.912 1.00 81.50 77 ALA A C 1
ATOM 602 O O . ALA A 1 77 ? 4.991 0.841 2.762 1.00 81.50 77 ALA A O 1
ATOM 603 N N . GLY A 1 78 ? 5.541 0.670 4.946 1.00 78.12 78 GLY A N 1
ATOM 604 C CA . GLY A 1 78 ? 6.864 1.271 4.822 1.00 78.12 78 GLY A CA 1
ATOM 605 C C . GLY A 1 78 ? 6.806 2.654 4.167 1.00 78.12 78 GLY A C 1
ATOM 606 O O . GLY A 1 78 ? 5.941 3.461 4.500 1.00 78.12 78 GLY A O 1
ATOM 607 N N . ASP A 1 79 ? 7.729 2.897 3.234 1.00 74.44 79 ASP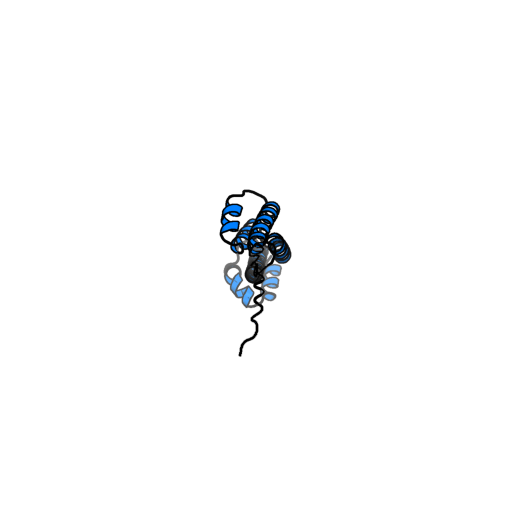 A N 1
ATOM 608 C CA . ASP A 1 79 ? 7.781 4.107 2.395 1.00 74.44 79 ASP A CA 1
ATOM 609 C C . ASP A 1 79 ? 7.002 3.942 1.071 1.00 74.44 79 ASP A C 1
ATOM 611 O O . ASP A 1 79 ? 6.791 4.892 0.327 1.00 74.44 79 ASP A O 1
ATOM 615 N N . THR A 1 80 ? 6.536 2.725 0.773 1.00 71.94 80 THR A N 1
ATOM 616 C CA . THR A 1 80 ? 5.891 2.380 -0.503 1.00 71.94 80 THR A CA 1
ATOM 617 C C . THR A 1 80 ? 4.484 2.969 -0.628 1.00 71.94 80 THR A C 1
ATOM 619 O O . THR A 1 80 ? 4.017 3.243 -1.732 1.00 71.94 80 THR A O 1
ATOM 622 N N . VAL A 1 81 ? 3.780 3.170 0.491 1.00 74.88 81 VAL A N 1
ATOM 623 C CA . VAL A 1 81 ? 2.437 3.771 0.509 1.00 74.88 81 VAL A CA 1
ATOM 624 C C . VAL A 1 81 ? 2.517 5.157 1.121 1.00 74.88 81 VAL A C 1
ATOM 626 O O . VAL A 1 81 ? 2.808 5.311 2.305 1.00 74.88 81 VAL A O 1
ATOM 629 N N . GLY A 1 82 ? 2.164 6.168 0.331 1.00 79.44 82 GLY A N 1
ATOM 630 C CA . GLY A 1 82 ? 2.079 7.535 0.829 1.00 79.44 82 GLY A CA 1
ATOM 631 C C . GLY A 1 82 ? 1.075 7.681 1.979 1.00 79.44 82 GLY A C 1
ATOM 632 O O . GLY A 1 82 ? -0.004 7.079 1.979 1.00 79.44 82 GLY A O 1
ATOM 633 N N . GLU A 1 83 ? 1.392 8.569 2.921 1.00 81.88 83 GLU A N 1
ATOM 634 C CA . GLU A 1 83 ? 0.524 8.959 4.038 1.00 81.88 83 GLU A CA 1
ATOM 635 C C . GLU A 1 83 ? -0.943 9.250 3.658 1.00 81.88 83 GLU A C 1
ATOM 637 O O . GLU A 1 83 ? -1.827 8.781 4.381 1.00 81.88 83 GLU A O 1
ATOM 642 N N . PRO A 1 84 ? -1.273 9.947 2.546 1.00 80.94 84 PRO A N 1
ATOM 643 C CA . PRO A 1 84 ? -2.674 10.189 2.186 1.00 80.94 84 PRO A CA 1
ATOM 644 C C . PRO A 1 84 ? -3.437 8.908 1.825 1.00 80.94 84 PRO A C 1
ATOM 646 O O . PRO A 1 84 ? -4.614 8.772 2.172 1.00 80.94 84 PRO A O 1
ATOM 649 N N . LEU A 1 85 ? -2.779 7.949 1.166 1.00 80.69 85 LEU A N 1
ATOM 650 C CA . LEU A 1 85 ? -3.392 6.670 0.817 1.00 80.69 85 LEU A CA 1
ATOM 651 C C . LEU A 1 85 ? -3.571 5.812 2.071 1.00 80.69 85 LEU A C 1
ATOM 653 O O . LEU A 1 85 ? -4.652 5.265 2.289 1.00 80.69 85 LEU A O 1
ATOM 657 N N . LEU A 1 86 ? -2.551 5.771 2.934 1.00 83.31 86 LEU A N 1
ATOM 658 C CA . LEU A 1 86 ? -2.607 5.092 4.227 1.00 83.31 86 LEU A CA 1
ATOM 659 C C . LEU A 1 86 ? -3.747 5.636 5.099 1.00 83.31 86 LEU A C 1
ATOM 661 O O . LEU A 1 86 ? -4.515 4.861 5.671 1.00 83.31 86 LEU A O 1
ATOM 665 N N . ARG A 1 87 ? -3.904 6.966 5.138 1.00 84.25 87 ARG A N 1
ATOM 666 C CA . ARG A 1 87 ? -4.994 7.648 5.841 1.00 84.25 87 ARG A CA 1
ATOM 667 C C . ARG A 1 87 ? -6.355 7.220 5.326 1.00 84.25 87 ARG A C 1
ATOM 669 O O . ARG A 1 87 ? -7.208 6.857 6.127 1.00 84.25 87 ARG A O 1
ATOM 676 N N . SER A 1 88 ? -6.564 7.266 4.011 1.00 83.00 88 SER A N 1
ATOM 677 C CA . SER A 1 88 ? -7.837 6.874 3.401 1.00 83.00 88 SER A CA 1
ATOM 678 C C . SER A 1 88 ? -8.182 5.416 3.716 1.00 83.00 88 SER A C 1
ATOM 680 O O . SER A 1 88 ? -9.316 5.114 4.088 1.00 83.00 88 SER A O 1
ATOM 682 N N . LEU A 1 89 ? -7.188 4.525 3.651 1.00 83.25 89 LEU A N 1
ATOM 683 C CA . LEU A 1 89 ? -7.373 3.101 3.914 1.00 83.25 89 LEU A CA 1
ATOM 684 C C . LEU A 1 89 ? -7.704 2.818 5.385 1.00 83.25 89 LEU A C 1
ATOM 686 O O . LEU A 1 89 ? -8.616 2.044 5.668 1.00 83.25 89 LEU A O 1
ATOM 690 N N . TRP A 1 90 ? -6.990 3.459 6.313 1.00 86.06 90 TRP A N 1
ATOM 691 C CA . TRP A 1 90 ? -7.233 3.343 7.752 1.00 86.06 90 TRP A CA 1
ATOM 692 C C . TRP A 1 90 ? -8.601 3.910 8.140 1.00 86.06 90 TRP A C 1
ATOM 694 O O . TRP A 1 90 ? -9.366 3.276 8.864 1.00 86.06 90 TRP A O 1
ATOM 704 N N . LEU A 1 91 ? -8.956 5.068 7.584 1.00 84.38 91 LEU A N 1
ATOM 705 C CA . LEU A 1 91 ? -10.239 5.717 7.814 1.00 84.38 91 LEU A CA 1
ATOM 706 C C . LEU A 1 91 ? -11.402 4.858 7.296 1.00 84.38 91 LEU A C 1
ATOM 708 O O . LEU A 1 91 ? -12.431 4.763 7.956 1.00 84.38 91 LEU A O 1
ATOM 712 N N . GLY A 1 92 ? -11.228 4.171 6.163 1.00 82.50 92 GLY A N 1
ATOM 713 C CA . GLY A 1 92 ? -12.183 3.195 5.623 1.00 82.50 92 GLY A CA 1
ATOM 714 C C . GLY A 1 92 ? -12.440 1.968 6.510 1.00 82.50 92 GLY A C 1
ATOM 715 O O . GLY A 1 92 ? -13.408 1.252 6.273 1.00 82.50 92 GLY A O 1
ATOM 716 N N . ARG A 1 93 ? -11.592 1.713 7.516 1.00 79.31 93 ARG A N 1
ATOM 717 C CA . ARG A 1 93 ? -11.720 0.580 8.452 1.00 79.31 93 ARG A CA 1
ATOM 718 C C . ARG A 1 93 ? -12.362 0.952 9.780 1.00 79.31 93 ARG A C 1
ATOM 720 O O . ARG A 1 93 ? -12.695 0.061 10.555 1.00 79.31 93 ARG A O 1
ATOM 727 N N . LEU A 1 94 ? -12.512 2.243 10.051 1.00 81.75 94 LEU A N 1
ATOM 728 C CA . LEU A 1 94 ? -13.122 2.736 11.276 1.00 81.75 94 LEU A CA 1
ATOM 729 C C . LEU A 1 94 ? -14.647 2.781 11.139 1.00 81.75 94 LEU A C 1
ATOM 731 O O . LEU A 1 94 ? -15.164 2.978 10.037 1.00 81.75 94 LEU A O 1
ATOM 735 N N . PRO A 1 95 ? -15.385 2.635 12.249 1.00 80.50 95 PRO A N 1
ATOM 736 C CA . PRO A 1 95 ? -16.830 2.779 12.223 1.00 80.50 95 PRO A CA 1
ATOM 737 C C . PRO A 1 95 ? -17.231 4.213 11.817 1.00 80.50 95 PRO A C 1
ATOM 739 O O . PRO A 1 95 ? -16.514 5.187 12.068 1.00 80.50 95 PRO A O 1
ATOM 742 N N . ASN A 1 96 ? -18.388 4.345 11.155 1.00 82.25 96 ASN A N 1
ATOM 743 C CA . ASN A 1 96 ? -18.843 5.586 10.498 1.00 82.25 96 ASN A CA 1
ATOM 744 C C . ASN A 1 96 ? -18.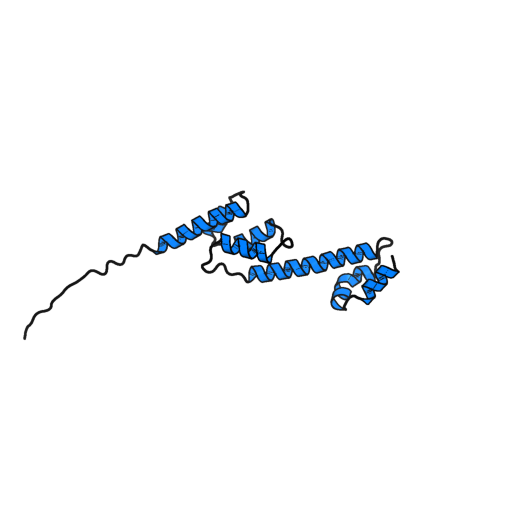857 6.823 11.416 1.00 82.25 96 ASN A C 1
ATOM 746 O O . ASN A 1 96 ? -18.585 7.946 10.980 1.00 82.25 96 ASN A O 1
ATOM 750 N N . ASN A 1 97 ? -19.172 6.621 12.694 1.00 79.75 97 ASN A N 1
ATOM 751 C CA . ASN A 1 97 ? -19.161 7.653 13.729 1.00 79.75 97 ASN A CA 1
ATOM 752 C C . ASN A 1 97 ? -17.758 8.250 13.928 1.00 79.75 97 ASN A C 1
ATOM 754 O O . ASN A 1 97 ? -17.603 9.470 13.925 1.00 79.75 97 ASN A O 1
ATOM 758 N N . THR A 1 98 ? -16.730 7.409 14.027 1.00 82.50 98 THR A N 1
ATOM 759 C CA . THR A 1 98 ? -15.334 7.848 14.128 1.00 82.50 98 THR A CA 1
ATOM 760 C C . THR A 1 98 ? -14.864 8.453 12.805 1.00 82.50 98 THR A C 1
ATOM 762 O O . THR A 1 98 ? -14.210 9.496 12.793 1.00 82.50 98 THR A O 1
ATOM 765 N N . GLN A 1 99 ? -15.260 7.852 11.679 1.00 85.56 99 GLN A N 1
ATOM 766 C CA . GLN A 1 99 ? -14.865 8.291 10.344 1.00 85.56 99 GLN A CA 1
ATOM 767 C C . GLN A 1 99 ? -15.271 9.741 10.049 1.00 85.56 99 GLN A C 1
ATOM 769 O O . GLN A 1 99 ? -14.458 10.542 9.585 1.00 85.56 99 GLN A O 1
ATOM 774 N N . THR A 1 100 ? -16.518 10.093 10.363 1.00 83.00 100 THR A N 1
ATOM 775 C CA . THR A 1 100 ? -17.087 11.424 10.103 1.00 83.00 100 THR A CA 1
ATOM 776 C C . THR A 1 100 ? -16.305 12.516 10.831 1.00 83.00 100 THR A C 1
ATOM 778 O O . THR A 1 100 ? -15.986 13.558 10.258 1.00 83.00 100 THR A O 1
ATOM 781 N N . ILE A 1 101 ? -15.937 12.257 12.085 1.00 84.44 101 ILE A N 1
ATOM 782 C CA . ILE A 1 101 ? -15.277 13.247 12.936 1.00 84.44 101 ILE A CA 1
ATOM 783 C C . ILE A 1 101 ? -13.800 13.380 12.551 1.00 84.44 101 ILE A C 1
ATOM 785 O O . ILE A 1 101 ? -13.297 14.490 12.396 1.00 84.44 101 ILE A O 1
ATOM 789 N N . LEU A 1 102 ? -13.124 12.259 12.291 1.00 84.31 102 LEU A N 1
ATOM 790 C CA . LEU A 1 102 ? -11.744 12.244 11.797 1.00 84.31 102 LEU A CA 1
ATOM 791 C C . LEU A 1 102 ? -11.590 12.880 10.410 1.00 84.31 102 LEU A C 1
ATOM 793 O O . LEU A 1 102 ? -10.558 13.485 10.125 1.00 84.31 102 LEU A O 1
ATOM 797 N N . THR A 1 103 ? -12.604 12.773 9.548 1.00 82.31 103 THR A N 1
ATOM 798 C CA . THR A 1 103 ? -12.599 13.427 8.228 1.00 82.31 103 THR A CA 1
ATOM 799 C C . THR A 1 103 ? -12.630 14.949 8.361 1.00 82.31 103 THR A C 1
ATOM 801 O O . THR A 1 103 ? -11.969 15.646 7.593 1.00 82.31 103 THR A O 1
ATOM 804 N N . ALA A 1 104 ? -13.357 15.474 9.352 1.00 81.62 104 ALA A N 1
ATOM 805 C CA . ALA A 1 104 ? -13.419 16.907 9.631 1.00 81.62 104 ALA A CA 1
ATOM 806 C C . ALA A 1 104 ? -12.128 17.453 10.280 1.00 81.62 104 ALA A C 1
ATOM 808 O O . ALA A 1 104 ? -11.843 18.648 10.182 1.00 81.62 104 ALA A O 1
ATOM 809 N N . LEU A 1 105 ? -11.331 16.589 10.918 1.00 81.31 105 LEU A N 1
ATOM 810 C CA . LEU A 1 105 ? -10.080 16.950 11.583 1.00 81.31 105 LEU A CA 1
ATOM 811 C C . LEU A 1 105 ? -8.914 17.039 10.583 1.00 81.31 105 LEU A C 1
ATOM 813 O O . LEU A 1 105 ? -8.451 16.038 10.030 1.00 81.31 105 LEU A O 1
ATOM 817 N N . LYS A 1 106 ? -8.363 18.246 10.410 1.00 74.81 106 LYS A N 1
ATOM 818 C CA . LYS A 1 106 ? -7.098 18.491 9.685 1.00 74.81 106 LYS A CA 1
ATOM 819 C C . LYS A 1 106 ? -5.873 18.265 10.580 1.00 74.81 106 LYS A C 1
ATOM 821 O O . LYS A 1 106 ? -4.983 19.104 10.646 1.00 74.81 106 LYS A O 1
ATOM 826 N N . GLU A 1 107 ? -5.859 17.159 11.308 1.00 77.69 107 GLU A N 1
ATOM 827 C CA . GLU A 1 107 ? -4.712 16.756 12.121 1.00 77.69 107 GLU A CA 1
ATOM 828 C C . GLU A 1 107 ? -3.813 15.765 11.371 1.00 77.69 107 GLU A C 1
ATOM 830 O O . GLU A 1 107 ? -4.218 15.146 10.376 1.00 77.69 107 GLU A O 1
ATOM 835 N N . ASP A 1 108 ? -2.586 15.625 11.870 1.00 83.88 108 ASP A N 1
ATOM 836 C CA . ASP A 1 108 ? -1.639 14.601 11.438 1.00 83.88 108 ASP A CA 1
ATOM 8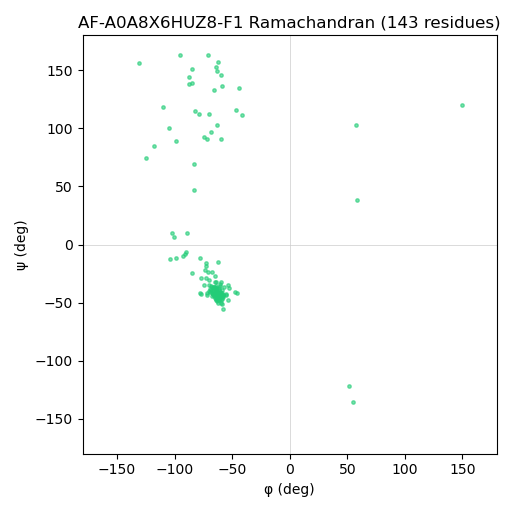37 C C . ASP A 1 108 ? -2.176 13.189 11.728 1.00 83.88 108 ASP A C 1
ATOM 839 O O . ASP A 1 108 ? -3.012 12.988 12.615 1.00 83.88 108 ASP A O 1
ATOM 843 N N . LEU A 1 109 ? -1.680 12.194 10.992 1.00 81.75 109 LEU A N 1
ATOM 844 C CA . LEU A 1 109 ? -2.066 10.793 11.144 1.00 81.75 109 LEU A CA 1
ATOM 845 C C . LEU A 1 109 ? -1.929 10.298 12.596 1.00 81.75 109 LEU A C 1
ATOM 847 O O . LEU A 1 109 ? -2.793 9.565 13.081 1.00 81.75 109 LEU A O 1
ATOM 851 N N . ALA A 1 110 ? -0.890 10.743 13.311 1.00 81.69 110 ALA A N 1
ATOM 852 C CA . ALA A 1 110 ? -0.687 10.415 14.720 1.00 81.69 110 ALA A CA 1
ATOM 853 C C . ALA A 1 110 ? -1.734 11.068 15.644 1.00 81.69 110 ALA A C 1
ATOM 855 O O . ALA A 1 110 ? -2.213 10.432 16.586 1.00 81.69 110 ALA A O 1
ATOM 856 N N . GLY A 1 111 ? -2.126 12.316 15.361 1.00 84.75 111 GLY A N 1
ATOM 857 C CA . GLY A 1 111 ? -3.176 13.025 16.100 1.00 84.75 111 GLY A CA 1
ATOM 858 C C . GLY A 1 111 ? -4.538 12.358 15.917 1.00 84.75 111 GLY A C 1
ATOM 859 O O . GLY A 1 111 ? -5.221 12.046 16.896 1.00 84.75 111 GLY A O 1
ATOM 860 N N . LEU A 1 112 ? -4.875 12.007 14.671 1.00 86.50 112 LEU A N 1
ATOM 861 C CA . LEU A 1 112 ? -6.101 11.273 14.357 1.00 86.50 112 LEU A CA 1
ATOM 862 C C . LEU A 1 112 ? -6.182 9.940 15.091 1.00 86.50 112 LEU A C 1
ATOM 864 O O . LEU A 1 112 ? -7.241 9.601 15.613 1.00 86.50 112 LEU A O 1
ATOM 868 N N . ALA A 1 113 ? -5.084 9.188 15.138 1.00 86.50 113 ALA A N 1
ATOM 869 C CA . ALA A 1 113 ? -5.040 7.914 15.842 1.00 86.50 113 ALA A CA 1
ATOM 870 C C . ALA A 1 113 ? -5.376 8.067 17.333 1.00 86.50 113 ALA A C 1
ATOM 872 O O . ALA A 1 113 ? -6.156 7.283 17.868 1.00 86.50 113 ALA A O 1
ATOM 873 N N . SER A 1 114 ? -4.859 9.118 17.978 1.00 86.31 114 SER A N 1
ATOM 874 C CA . SER A 1 114 ? -5.140 9.424 19.386 1.00 86.31 114 SER A CA 1
ATOM 875 C C . SER A 1 114 ? -6.608 9.799 19.623 1.00 86.31 114 SER A C 1
ATOM 877 O O . SER A 1 114 ? -7.226 9.353 20.592 1.00 86.31 114 SER A O 1
ATOM 879 N N . VAL A 1 115 ? -7.208 10.585 18.722 1.00 85.88 115 VAL A N 1
ATOM 880 C CA . VAL A 1 115 ? -8.640 10.925 18.791 1.00 85.88 115 VAL A CA 1
ATOM 881 C C . VAL A 1 115 ? -9.509 9.686 18.562 1.00 85.88 115 VAL A C 1
ATOM 883 O O . VAL A 1 115 ? -10.481 9.470 19.289 1.00 85.88 115 VAL A O 1
ATOM 886 N N . ALA A 1 116 ? -9.139 8.846 17.596 1.00 86.38 116 ALA A N 1
ATOM 887 C CA . ALA A 1 116 ? -9.835 7.602 17.300 1.00 86.38 116 ALA A CA 1
ATOM 888 C C . ALA A 1 116 ? -9.797 6.628 18.486 1.00 86.38 116 ALA A C 1
ATOM 890 O O . ALA A 1 116 ? -10.823 6.037 18.817 1.00 86.38 116 ALA A O 1
ATOM 891 N N . ASP A 1 117 ? -8.656 6.510 19.172 1.00 87.38 117 ASP A N 1
ATOM 892 C CA . ASP A 1 117 ? -8.539 5.690 20.382 1.00 87.38 117 ASP A CA 1
ATOM 893 C C . ASP A 1 117 ? -9.490 6.154 21.484 1.00 87.38 117 ASP A C 1
ATOM 895 O O . ASP A 1 117 ? -10.175 5.326 22.079 1.00 87.38 117 ASP A O 1
ATOM 899 N N . LYS A 1 118 ? -9.586 7.467 21.730 1.00 85.19 118 LYS A N 1
ATOM 900 C CA . LYS A 1 118 ? -10.515 8.026 22.729 1.00 85.19 118 LYS A CA 1
ATOM 901 C C . LYS A 1 118 ? -11.975 7.723 22.389 1.00 85.19 118 LYS A C 1
ATOM 903 O O . LYS A 1 118 ? -12.774 7.464 23.284 1.00 85.19 118 LYS A O 1
ATOM 908 N N . MET A 1 119 ? -12.329 7.745 21.104 1.00 82.69 119 MET A N 1
ATOM 909 C CA . MET A 1 119 ? -13.674 7.377 20.651 1.00 82.69 119 MET A CA 1
ATOM 910 C C . MET A 1 119 ? -13.964 5.891 20.821 1.00 82.69 119 MET A C 1
ATOM 912 O O . MET A 1 119 ? -15.063 5.531 21.236 1.00 82.69 119 MET A O 1
ATOM 916 N N . ASN A 1 120 ? -12.986 5.040 20.512 1.00 81.19 120 ASN A N 1
ATOM 917 C CA . ASN A 1 120 ? -13.098 3.601 20.705 1.00 81.19 120 ASN A CA 1
ATOM 918 C C . ASN A 1 120 ? -13.252 3.250 22.194 1.00 81.19 120 ASN A C 1
ATOM 920 O O . ASN A 1 120 ? -14.065 2.409 22.558 1.00 81.19 120 ASN A O 1
ATOM 924 N N . ASP A 1 121 ? -12.513 3.939 23.061 1.00 80.00 121 ASP A N 1
ATOM 925 C CA . ASP A 1 121 ? -12.604 3.793 24.514 1.00 80.00 121 ASP A CA 1
ATOM 926 C C . ASP A 1 121 ? -13.999 4.194 25.033 1.00 80.00 121 ASP A C 1
ATOM 928 O O . ASP A 1 121 ? -14.636 3.431 25.757 1.00 80.00 121 ASP A O 1
ATOM 932 N N . LEU A 1 122 ? -14.546 5.326 24.569 1.00 72.50 122 LEU A N 1
ATOM 933 C CA . LEU A 1 122 ? -15.900 5.774 24.922 1.00 72.50 122 LEU A CA 1
ATOM 934 C C . LEU A 1 122 ? -16.995 4.790 24.469 1.00 72.50 122 LEU A C 1
ATOM 936 O O . LEU A 1 122 ? -17.969 4.560 25.194 1.00 72.50 122 LEU A O 1
ATOM 940 N N . ALA A 1 123 ? -16.836 4.204 23.279 1.00 69.6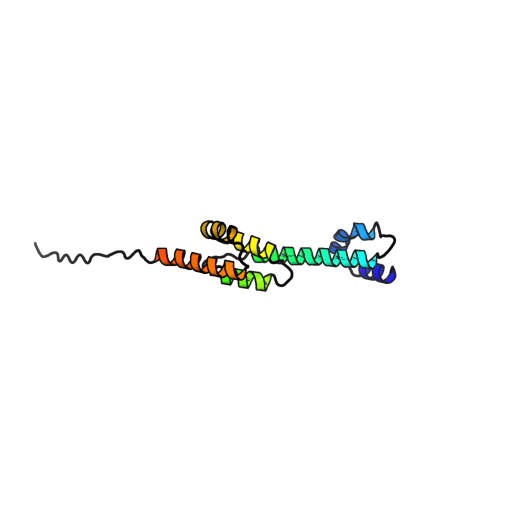2 123 ALA A N 1
ATOM 941 C CA . ALA A 1 123 ? -17.744 3.182 22.772 1.00 69.62 123 ALA A CA 1
ATOM 942 C C . ALA A 1 123 ? -17.711 1.923 23.655 1.00 69.62 123 ALA A C 1
ATOM 944 O O . ALA A 1 123 ? -18.764 1.429 24.049 1.00 69.62 123 ALA A O 1
ATOM 945 N N . ASN A 1 124 ? -16.521 1.469 24.058 1.00 65.69 124 ASN A N 1
ATOM 946 C CA . ASN A 1 124 ? -16.368 0.297 24.922 1.00 65.69 124 ASN A CA 1
ATOM 947 C C . ASN A 1 124 ? -16.850 0.554 26.364 1.00 65.69 124 ASN A C 1
ATOM 949 O O . ASN A 1 124 ? -17.445 -0.328 26.984 1.00 65.69 124 ASN A O 1
ATOM 953 N N . HIS A 1 125 ? -16.665 1.768 26.893 1.00 58.19 125 HIS A N 1
ATOM 954 C CA . HIS A 1 125 ? -17.134 2.159 28.229 1.00 58.19 125 HIS A CA 1
ATOM 955 C C . HIS A 1 125 ? -18.664 2.224 28.354 1.00 58.19 125 HIS A C 1
ATOM 957 O O . HIS A 1 125 ? -19.199 2.058 29.452 1.00 58.19 125 HIS A O 1
ATOM 963 N N . SER A 1 126 ? -19.383 2.416 27.247 1.00 54.22 126 SER A N 1
ATOM 964 C CA . SER A 1 126 ? -20.851 2.468 27.245 1.00 54.22 126 SER A CA 1
ATOM 965 C C . SER A 1 126 ? -21.502 1.091 27.460 1.00 54.22 126 SER A C 1
ATOM 967 O O . SER A 1 126 ? -22.653 1.015 27.886 1.00 54.22 126 SER A O 1
ATOM 969 N N . ASN A 1 127 ? -20.759 -0.002 27.247 1.00 51.53 127 ASN A N 1
ATOM 970 C CA . ASN A 1 127 ? -21.278 -1.371 27.323 1.00 51.53 127 ASN A CA 1
ATOM 971 C C . ASN A 1 127 ? -21.173 -2.003 28.726 1.00 51.53 127 ASN A C 1
ATOM 973 O O . ASN A 1 127 ? -21.688 -3.097 28.935 1.00 51.53 127 ASN A O 1
ATOM 977 N N . ILE A 1 128 ? -20.531 -1.341 29.698 1.00 49.22 128 ILE A N 1
ATOM 978 C CA . ILE A 1 128 ? -20.269 -1.911 31.038 1.00 49.22 128 ILE A CA 1
ATOM 979 C C . ILE A 1 128 ? -21.382 -1.566 32.055 1.00 49.22 128 ILE A C 1
ATOM 981 O O . ILE A 1 128 ? -21.455 -2.162 33.126 1.00 49.22 128 ILE A O 1
ATOM 985 N N . ASN A 1 129 ? -22.318 -0.667 31.728 1.00 44.50 129 ASN A N 1
ATOM 986 C CA . ASN A 1 129 ? -23.322 -0.183 32.689 1.00 44.50 129 ASN A CA 1
ATOM 987 C C . ASN A 1 129 ? -24.633 -0.987 32.784 1.00 44.50 129 ASN A C 1
ATOM 989 O O . ASN A 1 129 ? -25.544 -0.551 33.488 1.00 44.50 129 ASN A O 1
ATOM 993 N N . SER A 1 130 ? -24.759 -2.177 32.183 1.00 40.66 130 SER A N 1
ATOM 994 C CA . SER A 1 130 ? -25.881 -3.065 32.530 1.00 40.66 130 SER A CA 1
ATOM 995 C C . SER A 1 130 ? -25.558 -3.880 33.790 1.00 40.66 130 SER A C 1
ATOM 997 O O . SER A 1 130 ? -25.383 -5.097 33.740 1.00 40.66 130 SER A O 1
ATOM 999 N N . VAL A 1 131 ? -25.497 -3.215 34.949 1.00 44.88 131 VAL A N 1
ATOM 1000 C CA . VAL A 1 131 ? -25.777 -3.896 36.220 1.00 44.88 131 VAL A CA 1
ATOM 1001 C C . VAL A 1 131 ? -27.230 -4.344 36.132 1.00 44.88 131 VAL A C 1
ATOM 1003 O O . VAL A 1 131 ? -28.148 -3.539 36.244 1.00 44.88 131 VAL A O 1
ATOM 1006 N N . THR A 1 132 ? -27.459 -5.627 35.872 1.00 55.06 132 THR A N 1
ATOM 1007 C CA . THR A 1 132 ? -28.729 -6.257 36.220 1.00 55.06 132 THR A CA 1
ATOM 1008 C C . THR A 1 132 ? -28.767 -6.355 37.742 1.00 55.06 132 THR A C 1
ATOM 1010 O O . THR A 1 132 ? -27.975 -7.121 38.299 1.00 55.06 132 THR A O 1
ATOM 1013 N N . PRO A 1 133 ? -29.646 -5.626 38.454 1.00 45.47 133 PRO A N 1
ATOM 1014 C CA . PRO A 1 133 ? -29.931 -5.972 39.833 1.00 45.47 133 PRO A CA 1
ATOM 1015 C C . PRO A 1 133 ? -30.675 -7.310 39.797 1.00 45.47 133 PRO A C 1
ATOM 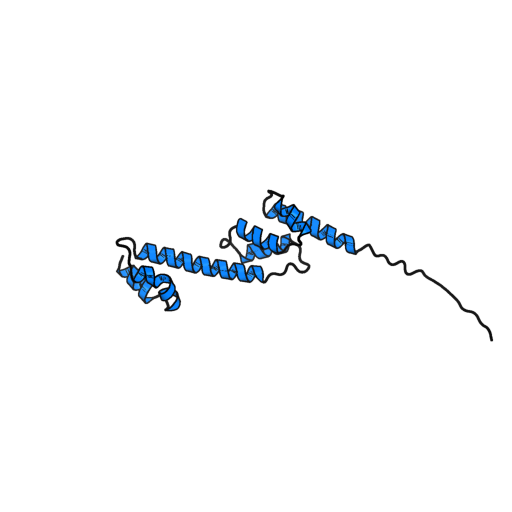1017 O O . PRO A 1 133 ? -31.879 -7.355 39.551 1.00 45.47 133 PRO A O 1
ATOM 1020 N N . GLN A 1 134 ? -29.968 -8.427 39.985 1.00 45.41 134 GLN A N 1
ATOM 1021 C CA . GLN A 1 134 ? -30.639 -9.668 40.357 1.00 45.41 134 GLN A CA 1
ATOM 1022 C C . GLN A 1 134 ? -31.086 -9.503 41.805 1.00 45.41 134 GLN A C 1
ATOM 1024 O O . GLN A 1 134 ? -30.335 -9.735 42.749 1.00 45.41 134 GLN A O 1
ATOM 1029 N N . THR A 1 135 ? -32.313 -9.004 41.937 1.00 48.41 135 THR A N 1
ATOM 1030 C CA . THR A 1 135 ? -33.089 -8.935 43.166 1.00 48.41 135 THR A CA 1
ATOM 1031 C C . THR A 1 135 ? -33.015 -10.272 43.887 1.00 48.41 135 THR A C 1
ATOM 1033 O O . THR A 1 135 ? -33.495 -11.295 43.398 1.00 48.41 135 THR A O 1
ATOM 1036 N N . SER A 1 136 ? -32.406 -10.237 45.064 1.00 56.25 136 SER A N 1
ATOM 1037 C CA . SER A 1 136 ? -32.504 -11.257 46.092 1.00 56.25 136 SER A CA 1
ATOM 1038 C C . SER A 1 136 ? -33.971 -11.399 46.509 1.00 56.25 136 SER A C 1
ATOM 1040 O O . SER A 1 136 ? -34.415 -10.692 47.409 1.00 56.25 136 SER A O 1
ATOM 1042 N N . ASP A 1 137 ? -34.739 -12.285 45.871 1.00 52.75 137 ASP A N 1
ATOM 1043 C CA . ASP A 1 137 ? -36.067 -12.653 46.375 1.00 52.75 137 ASP A CA 1
ATOM 1044 C C . ASP A 1 137 ? -35.970 -13.972 47.143 1.00 52.75 137 ASP A C 1
ATOM 1046 O O . ASP A 1 137 ? -36.049 -15.086 46.627 1.00 52.75 137 ASP A O 1
ATOM 1050 N N . ASN A 1 138 ? -35.696 -13.786 48.428 1.00 55.47 138 ASN A N 1
ATOM 1051 C CA . ASN A 1 138 ? -35.701 -14.792 49.465 1.00 55.47 138 ASN A CA 1
ATOM 1052 C C . ASN A 1 138 ? -37.172 -15.119 49.785 1.00 55.47 138 ASN A C 1
ATOM 1054 O O . ASN A 1 138 ? -37.788 -14.444 50.608 1.00 55.47 138 ASN A O 1
ATOM 1058 N N . ARG A 1 139 ? -37.762 -16.132 49.138 1.00 55.50 139 ARG A N 1
ATOM 1059 C CA . ARG A 1 139 ? -39.083 -16.658 49.529 1.00 55.50 139 ARG A CA 1
ATOM 1060 C C . ARG A 1 139 ? -38.987 -18.107 49.961 1.00 55.50 139 ARG A C 1
ATOM 1062 O O . ARG A 1 139 ? -39.245 -19.046 49.218 1.00 55.50 139 ARG A O 1
ATOM 1069 N N . VAL A 1 140 ? -38.645 -18.227 51.237 1.00 55.72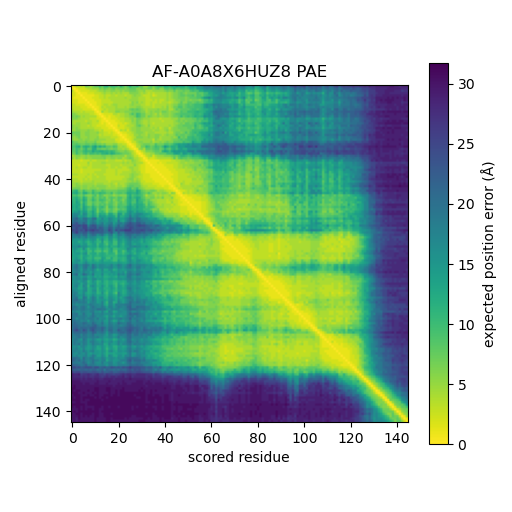 140 VAL A N 1
ATOM 1070 C CA . VAL A 1 140 ? -39.088 -19.295 52.127 1.00 55.72 140 VAL A CA 1
ATOM 1071 C C . VAL A 1 140 ? -40.578 -19.586 51.892 1.00 55.72 140 VAL A C 1
ATOM 1073 O O . VAL A 1 140 ? -41.440 -18.760 52.181 1.00 55.72 140 VAL A O 1
ATOM 1076 N N . ALA A 1 141 ? -40.890 -20.757 51.341 1.00 53.44 141 ALA A N 1
ATOM 1077 C CA . ALA A 1 141 ? -42.234 -21.319 51.374 1.00 53.44 141 ALA A CA 1
ATOM 1078 C C . ALA A 1 141 ? -42.249 -22.446 52.415 1.00 53.44 141 ALA A C 1
ATOM 1080 O O . ALA A 1 141 ? -41.754 -23.547 52.179 1.00 53.44 141 ALA A O 1
ATOM 1081 N N . GLN A 1 142 ? -42.775 -22.097 53.592 1.00 50.28 142 GLN A N 1
ATOM 1082 C CA . GLN A 1 142 ? -43.396 -22.988 54.578 1.00 50.28 142 GLN A CA 1
ATOM 1083 C C . GLN A 1 142 ? -44.334 -23.998 53.883 1.00 50.28 142 GLN A C 1
ATOM 1085 O O . GLN A 1 142 ? -44.996 -23.646 52.913 1.00 50.28 142 GLN A O 1
ATOM 1090 N N . LEU A 1 143 ? -44.281 -25.290 54.228 1.00 51.84 143 LEU A N 1
ATOM 1091 C CA . LEU A 1 143 ? -45.058 -25.932 55.310 1.00 51.84 143 LEU A CA 1
ATOM 1092 C C . LEU A 1 143 ? -46.581 -25.784 55.144 1.00 51.84 143 LEU A C 1
ATOM 1094 O O . LEU A 1 143 ? -47.126 -24.734 55.450 1.00 51.84 143 LEU A O 1
ATOM 1098 N N . GLU A 1 144 ? -47.197 -26.882 54.692 1.00 49.91 144 GLU A N 1
ATOM 1099 C CA . GLU A 1 144 ? -48.575 -27.403 54.855 1.00 49.91 144 GLU A CA 1
ATOM 1100 C C . GLU A 1 144 ? -48.872 -28.191 53.560 1.00 49.91 144 GLU A C 1
ATOM 1102 O O . GLU A 1 144 ? -48.745 -27.648 52.468 1.00 49.91 144 GLU A O 1
ATOM 1107 N N . LYS A 1 145 ? -49.169 -29.491 53.554 1.00 40.50 145 LYS A N 1
ATOM 1108 C CA . LYS A 1 145 ? -49.999 -30.297 54.448 1.00 40.50 145 LYS A CA 1
ATOM 1109 C C . LYS A 1 145 ? -49.696 -31.784 54.227 1.00 40.50 145 LYS A C 1
ATOM 1111 O O . LYS A 1 145 ? -49.328 -32.127 53.081 1.00 40.50 145 LYS A O 1
#

Secondary structure (DSSP, 8-state):
-HHHHHHHHHHS-HHHHHHHHHHHHS--SS-HHHHHHHHHHHHHHHHHHHHHHHHHHT---TT--HHHHHHHHHHHHTTTS-HHHHHHHHHTTS-HHHHHHHHH----HHHHHHHHHHHHHHHHHTTS-----------------

Organism: Trichonephila clavata (NCBI:txid2740835)